Protein AF-A0A739YF14-F1 (afdb_monomer_lite)

Sequence (44 aa):
MELRRISVNNLFGILNYDIDLGNSETIIITGPNGYGKTMLLKII

InterPro domains:
  IPR027417 P-loop containing nucleoside triphosphate hydrolase [G3DSA:3.40.50.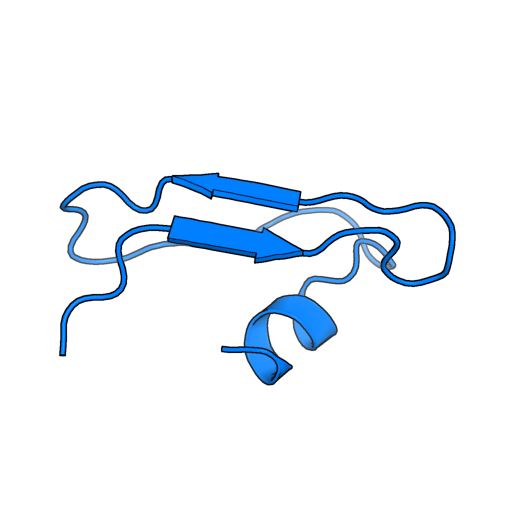300] (1-44)
  IPR027417 P-loop containing nucleoside triphosphate hydrolase [SSF52540] (1-44)

Structure (mmCIF, N/CA/C/O backbone):
data_AF-A0A739YF14-F1
#
_entry.id   AF-A0A739YF14-F1
#
loop_
_atom_site.group_PDB
_atom_site.id
_atom_site.type_symbol
_atom_site.label_atom_id
_atom_site.label_alt_id
_atom_site.label_comp_id
_atom_site.label_asym_id
_atom_site.label_entity_id
_atom_site.label_seq_id
_atom_site.pdbx_PDB_ins_code
_atom_site.Cartn_x
_atom_site.Cartn_y
_atom_site.Cartn_z
_atom_site.occupancy
_atom_site.B_iso_or_equiv
_atom_site.auth_seq_id
_atom_site.auth_comp_id
_atom_site.auth_asym_id
_atom_site.auth_atom_id
_atom_site.pdbx_PDB_model_num
ATOM 1 N N . MET A 1 1 ? -11.425 12.250 12.627 1.00 71.56 1 MET A N 1
ATOM 2 C CA . MET A 1 1 ? -11.612 12.212 11.161 1.00 71.56 1 MET A CA 1
ATOM 3 C C . MET A 1 1 ? -11.614 10.747 10.757 1.00 71.56 1 MET A C 1
ATOM 5 O O . MET A 1 1 ? -10.752 10.033 11.247 1.00 71.56 1 MET A O 1
ATOM 9 N N . GLU A 1 2 ? -12.594 10.291 9.977 1.00 84.62 2 GLU A N 1
ATOM 10 C CA . GLU A 1 2 ? -12.737 8.885 9.556 1.00 84.62 2 GLU A CA 1
ATOM 11 C C . GLU A 1 2 ? -12.363 8.766 8.071 1.00 84.62 2 GLU A C 1
ATOM 13 O O . GLU A 1 2 ? -12.935 9.470 7.237 1.00 84.62 2 GLU A O 1
ATOM 18 N N . LEU A 1 3 ? -11.390 7.913 7.740 1.00 86.88 3 LEU A N 1
ATOM 19 C CA . LEU A 1 3 ? -10.956 7.670 6.363 1.00 86.88 3 LEU A CA 1
ATOM 20 C C . LEU A 1 3 ? -11.708 6.449 5.817 1.00 86.88 3 LEU A C 1
ATOM 22 O O . LEU A 1 3 ? -11.526 5.349 6.324 1.00 86.88 3 LEU A O 1
ATOM 26 N N . ARG A 1 4 ? -12.550 6.641 4.794 1.00 91.44 4 ARG A N 1
ATOM 27 C CA . ARG A 1 4 ? -13.420 5.571 4.256 1.00 91.44 4 ARG A CA 1
ATOM 28 C C . ARG A 1 4 ? -12.903 4.912 2.983 1.00 91.44 4 ARG A C 1
ATOM 30 O O . ARG A 1 4 ? -13.205 3.756 2.723 1.00 91.44 4 ARG A O 1
ATOM 37 N N . ARG A 1 5 ? -12.145 5.638 2.162 1.00 92.88 5 ARG A N 1
ATOM 38 C CA . ARG A 1 5 ? -11.668 5.141 0.869 1.00 92.88 5 ARG A CA 1
ATOM 39 C C . ARG A 1 5 ? -10.374 5.829 0.461 1.00 92.88 5 ARG A C 1
ATOM 41 O O . ARG A 1 5 ? -10.213 7.021 0.713 1.00 92.88 5 ARG A O 1
ATOM 48 N N . ILE A 1 6 ? -9.497 5.095 -0.214 1.00 93.50 6 ILE A N 1
ATOM 49 C CA . ILE A 1 6 ? -8.298 5.625 -0.871 1.00 93.50 6 ILE A CA 1
ATOM 50 C C . ILE A 1 6 ? -8.419 5.332 -2.361 1.00 93.50 6 ILE A C 1
ATOM 52 O O . ILE A 1 6 ? -8.537 4.174 -2.749 1.00 93.50 6 ILE A O 1
ATOM 56 N N . SER A 1 7 ? -8.346 6.370 -3.191 1.00 96.50 7 SER A N 1
ATOM 57 C CA . SER A 1 7 ? -8.268 6.219 -4.641 1.00 96.50 7 SER A CA 1
ATOM 58 C C . SER A 1 7 ? -7.037 6.951 -5.157 1.00 96.50 7 SER A C 1
ATOM 60 O O . SER A 1 7 ? -6.889 8.156 -4.953 1.00 96.50 7 SER A O 1
ATOM 62 N N . VAL A 1 8 ? -6.129 6.209 -5.789 1.00 96.88 8 VAL A N 1
ATOM 63 C CA . VAL A 1 8 ? -4.905 6.737 -6.396 1.00 96.88 8 VAL A CA 1
ATOM 64 C C . VAL A 1 8 ? -4.810 6.194 -7.810 1.00 96.88 8 VAL A C 1
ATOM 66 O O . VAL A 1 8 ? -4.698 4.988 -8.012 1.00 96.88 8 VAL A O 1
ATOM 69 N N . ASN A 1 9 ? -4.812 7.096 -8.785 1.00 97.44 9 ASN A N 1
ATOM 70 C CA . ASN A 1 9 ? -4.739 6.743 -10.196 1.00 97.44 9 ASN A CA 1
ATOM 71 C C . ASN A 1 9 ? -3.365 7.078 -10.771 1.00 97.44 9 ASN A C 1
ATOM 73 O O . ASN A 1 9 ? -2.760 8.093 -10.421 1.00 97.44 9 ASN A O 1
ATOM 77 N N . ASN A 1 10 ? -2.914 6.238 -11.696 1.00 96.38 10 ASN A N 1
ATOM 78 C CA . ASN A 1 10 ? -1.701 6.423 -12.481 1.00 96.38 10 ASN A CA 1
ATOM 79 C C . ASN A 1 10 ? -0.421 6.600 -11.641 1.00 96.38 10 ASN A C 1
ATOM 81 O O . ASN A 1 10 ? 0.505 7.321 -12.027 1.00 96.38 10 ASN A O 1
ATOM 85 N N . LEU A 1 11 ? -0.342 5.935 -10.484 1.00 96.12 11 LEU A N 1
ATOM 86 C CA . LEU A 1 11 ? 0.854 5.951 -9.656 1.00 96.12 11 LEU A CA 1
ATOM 87 C C . LEU A 1 11 ? 2.001 5.261 -10.408 1.00 96.12 11 LEU A C 1
ATOM 89 O O . LEU A 1 11 ? 1.893 4.109 -10.830 1.00 96.12 11 LEU A O 1
ATOM 93 N N . PHE A 1 12 ? 3.097 5.995 -10.603 1.00 95.88 12 PHE A N 1
ATOM 94 C CA . PHE A 1 12 ? 4.235 5.583 -11.437 1.00 95.88 12 PHE A CA 1
ATOM 95 C C . PHE A 1 12 ? 3.860 5.197 -12.881 1.00 95.88 12 PHE A C 1
ATOM 97 O O . PHE A 1 12 ? 4.576 4.427 -13.515 1.00 95.88 12 PHE A O 1
ATOM 104 N N . GLY A 1 13 ? 2.742 5.702 -13.412 1.00 96.44 13 GLY A N 1
ATOM 105 C CA . GLY A 1 13 ? 2.326 5.439 -14.793 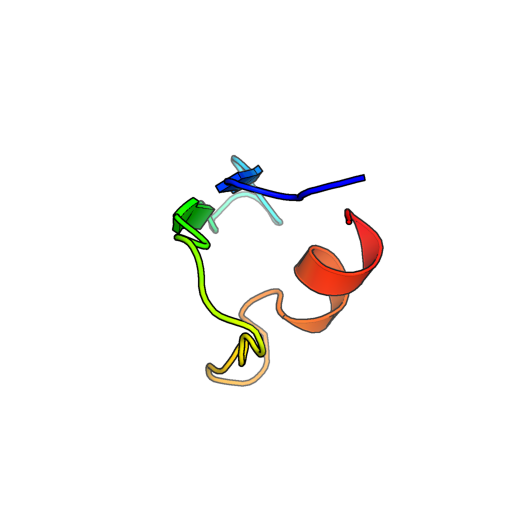1.00 96.44 13 GLY A CA 1
ATOM 106 C C . GLY A 1 13 ? 1.643 4.086 -15.031 1.00 96.44 13 GLY A C 1
ATOM 107 O O . GLY A 1 13 ? 1.208 3.829 -16.150 1.00 96.44 13 GLY A O 1
ATOM 108 N N . ILE A 1 14 ? 1.577 3.205 -14.022 1.00 95.81 14 ILE A N 1
ATOM 109 C CA . ILE A 1 14 ? 1.091 1.821 -14.198 1.00 95.81 14 ILE A CA 1
ATOM 110 C C . ILE A 1 14 ? 0.212 1.304 -13.052 1.0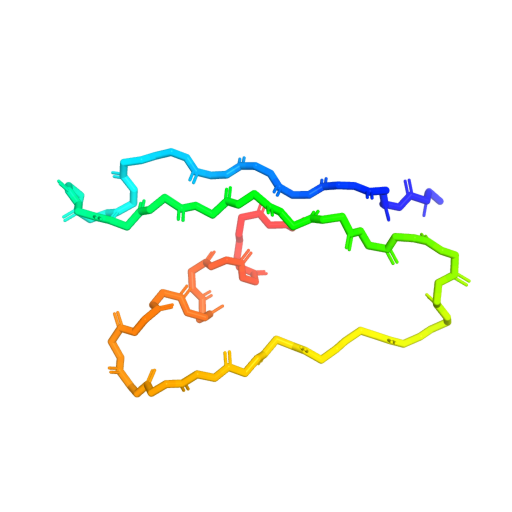0 95.81 14 ILE A C 1
ATOM 112 O O . ILE A 1 14 ? -0.533 0.347 -13.251 1.00 95.81 14 ILE A O 1
ATOM 116 N N . LEU A 1 15 ? 0.291 1.890 -11.852 1.00 96.56 15 LEU A N 1
ATOM 117 C CA . LEU A 1 15 ? -0.435 1.397 -10.680 1.00 96.56 15 LEU A CA 1
ATOM 118 C C . LEU A 1 15 ? -1.694 2.232 -10.438 1.00 96.56 15 LEU A C 1
ATOM 120 O O . LEU A 1 15 ? -1.631 3.455 -10.328 1.00 96.56 15 LEU A O 1
ATOM 124 N N . ASN A 1 16 ? -2.830 1.555 -10.302 1.00 97.06 16 ASN A N 1
ATOM 125 C CA . ASN A 1 16 ? -4.095 2.156 -9.891 1.00 97.06 16 ASN A CA 1
ATOM 126 C C . ASN A 1 16 ? -4.584 1.436 -8.634 1.00 97.06 16 ASN A C 1
ATOM 128 O O . ASN A 1 16 ? -4.606 0.205 -8.597 1.00 97.06 16 ASN A O 1
ATOM 132 N N . TYR A 1 17 ? -4.956 2.206 -7.616 1.00 96.19 17 TYR A N 1
ATOM 133 C CA . TYR A 1 17 ? -5.458 1.707 -6.342 1.00 96.19 17 TYR A CA 1
ATOM 134 C C . TYR A 1 17 ? -6.827 2.290 -6.061 1.00 96.19 17 TYR A C 1
ATOM 136 O O . TYR A 1 17 ? -7.028 3.499 -6.156 1.00 96.19 17 TYR A O 1
ATOM 144 N N . ASP A 1 18 ? -7.737 1.418 -5.656 1.00 95.62 18 ASP A N 1
ATOM 145 C CA . ASP A 1 18 ? -9.067 1.791 -5.216 1.00 95.62 18 ASP A CA 1
ATOM 146 C C . ASP A 1 18 ? -9.445 0.903 -4.028 1.00 95.62 18 ASP A C 1
ATOM 148 O O . ASP A 1 18 ? -9.788 -0.268 -4.186 1.00 95.62 18 ASP A O 1
ATOM 152 N N . ILE A 1 19 ? -9.239 1.433 -2.823 1.00 92.81 19 ILE A N 1
ATOM 153 C CA . ILE A 1 19 ? -9.269 0.680 -1.567 1.00 92.81 19 ILE A CA 1
ATOM 154 C C . ILE A 1 19 ? -10.412 1.218 -0.716 1.00 92.81 19 ILE A C 1
ATOM 156 O O . ILE A 1 19 ? -10.361 2.357 -0.251 1.00 92.81 19 ILE A O 1
ATOM 160 N N . ASP A 1 20 ? -11.427 0.387 -0.500 1.00 92.38 20 ASP A N 1
ATOM 161 C CA . ASP A 1 20 ? -12.440 0.612 0.528 1.00 92.38 20 ASP A CA 1
ATOM 162 C C . ASP A 1 20 ? -11.873 0.197 1.890 1.00 92.38 20 ASP A C 1
ATOM 164 O O . ASP A 1 20 ? -11.366 -0.915 2.049 1.00 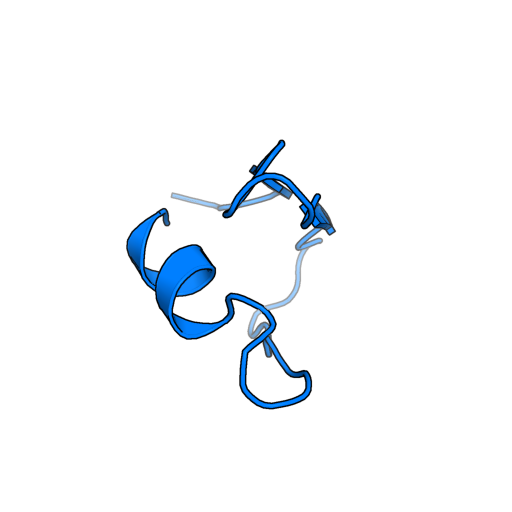92.38 20 ASP A O 1
ATOM 168 N N . LEU A 1 21 ? -11.912 1.116 2.849 1.00 90.50 21 LEU A N 1
ATOM 169 C CA . LEU A 1 21 ? -11.370 0.919 4.191 1.00 90.50 21 LEU A CA 1
ATOM 170 C C . LEU A 1 21 ? -12.420 0.363 5.159 1.00 90.50 21 LEU A C 1
ATOM 172 O O . LEU A 1 21 ? -12.063 -0.121 6.236 1.00 90.50 21 LEU A O 1
ATOM 176 N N . GLY A 1 22 ? -13.698 0.382 4.763 1.00 86.50 22 GLY A N 1
ATOM 177 C CA . GLY A 1 22 ? -14.806 -0.073 5.592 1.00 86.50 22 GLY A CA 1
ATOM 178 C C . GLY A 1 22 ? -14.809 0.581 6.977 1.00 86.50 22 GLY A C 1
ATOM 179 O O . GLY A 1 22 ? -14.369 1.714 7.151 1.00 86.50 22 GLY A O 1
ATOM 180 N N . ASN A 1 23 ? -15.292 -0.166 7.973 1.00 85.81 23 ASN A N 1
ATOM 181 C CA . ASN A 1 23 ? -15.352 0.267 9.375 1.00 85.81 23 ASN A CA 1
ATOM 182 C C . ASN A 1 23 ? -14.315 -0.470 10.245 1.00 85.81 23 ASN A C 1
ATOM 184 O O . ASN A 1 23 ? -14.573 -0.767 11.412 1.00 85.81 23 ASN A O 1
ATOM 188 N N . SER A 1 24 ? -13.176 -0.860 9.671 1.00 81.62 24 SER A N 1
ATOM 189 C CA . SER A 1 24 ? -12.155 -1.616 10.399 1.00 81.62 24 SER A CA 1
ATOM 190 C C . SER A 1 24 ? -11.332 -0.712 11.318 1.00 81.62 24 SER A C 1
ATOM 192 O O . SER A 1 24 ? -10.826 0.321 10.892 1.00 81.62 24 SER A O 1
ATOM 194 N N . GLU A 1 25 ? -11.123 -1.140 12.567 1.00 85.56 25 GLU A N 1
ATOM 195 C CA . GLU A 1 25 ? -10.269 -0.423 13.530 1.00 85.56 25 GLU A CA 1
ATOM 196 C C . GLU A 1 25 ? -8.785 -0.424 13.130 1.00 85.56 25 GLU A C 1
ATOM 198 O O . GLU A 1 25 ? -8.013 0.430 13.558 1.00 85.56 25 GLU A O 1
ATOM 203 N N . THR A 1 26 ? -8.350 -1.398 12.325 1.00 88.62 26 THR A N 1
ATOM 204 C CA . THR A 1 26 ? -6.971 -1.509 11.836 1.00 88.62 26 THR A CA 1
ATOM 205 C C . THR A 1 26 ? -6.960 -2.017 10.406 1.00 88.62 26 THR A C 1
ATOM 207 O O . THR A 1 26 ? -7.660 -2.970 10.066 1.00 88.62 26 THR A O 1
ATOM 210 N N . ILE A 1 27 ? -6.125 -1.394 9.576 1.00 89.75 27 ILE A N 1
ATOM 211 C CA . ILE A 1 27 ? -6.006 -1.695 8.151 1.00 89.75 27 ILE A CA 1
ATOM 212 C C . ILE A 1 27 ? -4.546 -1.986 7.834 1.00 89.75 27 ILE A C 1
ATOM 214 O O . ILE A 1 27 ? -3.651 -1.236 8.220 1.00 89.75 27 ILE A O 1
ATOM 218 N N . ILE A 1 28 ? -4.305 -3.086 7.121 1.00 91.44 28 ILE A N 1
ATOM 219 C CA . ILE A 1 28 ? -2.963 -3.530 6.741 1.00 91.44 28 ILE A CA 1
ATOM 220 C C . ILE A 1 28 ? -2.813 -3.391 5.229 1.00 91.44 28 ILE A C 1
ATOM 222 O O . ILE A 1 28 ? -3.483 -4.078 4.461 1.00 91.44 28 ILE A O 1
ATOM 226 N N . ILE A 1 29 ? -1.887 -2.532 4.797 1.00 91.56 29 ILE A N 1
ATOM 227 C CA . ILE A 1 29 ? -1.497 -2.411 3.389 1.00 91.56 29 ILE A CA 1
ATOM 228 C C . ILE A 1 29 ? -0.303 -3.336 3.135 1.00 91.56 29 ILE A C 1
ATOM 230 O O . ILE A 1 29 ? 0.801 -3.096 3.626 1.00 91.56 29 ILE A O 1
ATOM 234 N N . THR A 1 30 ? -0.513 -4.389 2.346 1.00 93.75 30 THR A N 1
ATOM 235 C CA . THR A 1 30 ? 0.508 -5.391 2.001 1.00 93.75 30 THR A CA 1
ATOM 236 C C . THR A 1 30 ? 0.658 -5.563 0.486 1.00 93.75 30 THR A C 1
ATOM 238 O O . THR A 1 30 ? -0.162 -5.089 -0.294 1.00 93.75 30 THR A O 1
ATOM 241 N N . GLY A 1 31 ? 1.746 -6.203 0.059 1.00 93.00 31 GLY A N 1
ATOM 242 C CA . GLY A 1 31 ? 2.086 -6.442 -1.344 1.00 93.00 31 GLY A CA 1
ATOM 243 C C . GLY A 1 31 ? 3.602 -6.498 -1.583 1.00 93.00 31 GLY A C 1
ATOM 244 O O . GLY A 1 31 ? 4.373 -6.103 -0.700 1.00 93.00 31 GLY A O 1
ATOM 245 N N . PRO A 1 32 ? 4.068 -6.947 -2.761 1.00 96.69 32 PRO A N 1
ATOM 246 C CA . PRO A 1 32 ? 5.49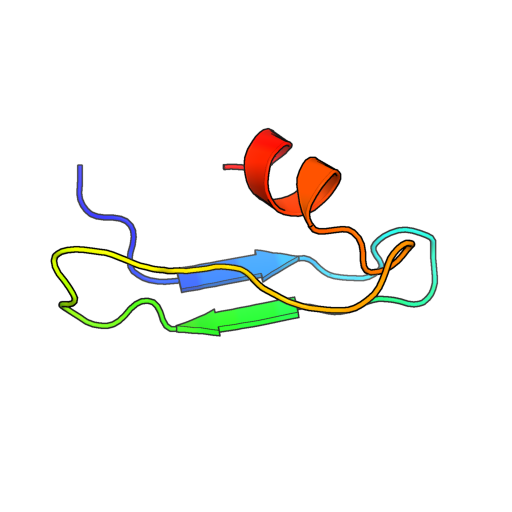6 -7.058 -3.074 1.00 96.69 32 PRO A CA 1
ATOM 247 C C . PRO A 1 32 ? 6.248 -5.716 -3.049 1.00 96.69 32 PRO A C 1
ATOM 249 O O . PRO A 1 32 ? 5.660 -4.629 -3.015 1.00 96.69 32 PRO A O 1
ATOM 252 N N . ASN A 1 33 ? 7.581 -5.765 -3.059 1.00 95.88 33 ASN A N 1
ATOM 253 C CA . ASN A 1 33 ? 8.400 -4.560 -3.221 1.00 95.88 33 ASN A CA 1
ATOM 254 C C . ASN A 1 33 ? 8.134 -3.911 -4.590 1.00 95.88 33 ASN A C 1
ATOM 256 O O . ASN A 1 33 ? 7.886 -4.605 -5.569 1.00 95.88 33 ASN A O 1
ATOM 260 N N . GLY A 1 34 ? 8.131 -2.576 -4.642 1.00 95.06 34 GLY A N 1
ATOM 261 C CA . GLY A 1 34 ? 7.797 -1.815 -5.856 1.00 95.06 34 GLY A CA 1
ATOM 262 C C . GLY A 1 34 ? 6.302 -1.533 -6.072 1.00 95.06 34 GLY A C 1
ATOM 263 O O . GLY A 1 34 ? 5.972 -0.659 -6.861 1.00 95.06 34 GLY A O 1
ATOM 264 N N . TYR A 1 35 ? 5.392 -2.157 -5.314 1.00 95.69 35 TYR A N 1
ATOM 265 C CA . TYR A 1 35 ? 3.935 -1.936 -5.416 1.00 95.69 35 TYR A CA 1
ATOM 266 C C . TYR A 1 35 ? 3.446 -0.673 -4.682 1.00 95.69 35 TYR A C 1
ATOM 268 O O . TYR A 1 35 ? 2.405 -0.680 -4.039 1.00 95.69 35 TYR A O 1
ATOM 276 N N . GLY A 1 36 ? 4.229 0.403 -4.649 1.00 95.88 36 GLY A N 1
ATOM 277 C CA . GLY A 1 36 ? 3.745 1.704 -4.166 1.00 95.88 36 GLY A CA 1
ATOM 278 C C . GLY A 1 36 ? 3.309 1.820 -2.695 1.00 95.88 36 GLY A C 1
ATOM 279 O O . GLY A 1 36 ? 2.891 2.904 -2.315 1.00 95.88 36 GLY A O 1
ATOM 280 N N . LYS A 1 37 ? 3.450 0.792 -1.841 1.00 96.38 37 LYS A N 1
ATOM 281 C CA . LYS A 1 37 ? 3.000 0.809 -0.426 1.00 96.38 37 LYS A CA 1
ATOM 282 C C . LYS A 1 37 ? 3.470 2.041 0.357 1.00 96.38 37 LYS A C 1
ATOM 284 O O . LYS A 1 37 ? 2.668 2.736 0.966 1.00 96.38 37 LYS A O 1
ATOM 289 N N . THR A 1 38 ? 4.769 2.345 0.301 1.00 96.12 38 THR A N 1
ATOM 290 C CA . THR A 1 38 ? 5.343 3.532 0.957 1.00 96.12 38 THR A CA 1
ATOM 291 C C . THR A 1 38 ? 4.774 4.830 0.393 1.00 96.12 38 THR A C 1
ATOM 293 O O . THR A 1 38 ? 4.652 5.803 1.123 1.00 96.12 38 THR A O 1
ATOM 296 N N . MET A 1 39 ? 4.441 4.862 -0.898 1.00 96.69 39 MET A N 1
ATOM 297 C CA . MET A 1 39 ? 3.876 6.047 -1.533 1.00 96.69 39 MET A CA 1
ATOM 298 C C . MET A 1 39 ? 2.396 6.217 -1.180 1.00 96.69 39 MET A C 1
ATOM 300 O O . MET A 1 39 ? 1.993 7.320 -0.843 1.00 96.69 39 MET A O 1
ATOM 304 N N . LEU A 1 40 ? 1.618 5.129 -1.156 1.00 94.50 40 LEU A N 1
ATOM 305 C CA . LEU A 1 40 ? 0.237 5.127 -0.666 1.00 94.50 40 LEU A CA 1
ATOM 306 C C . LEU A 1 40 ? 0.152 5.692 0.756 1.00 94.50 40 LEU A C 1
ATOM 308 O O . LEU A 1 40 ? -0.644 6.588 0.998 1.00 94.50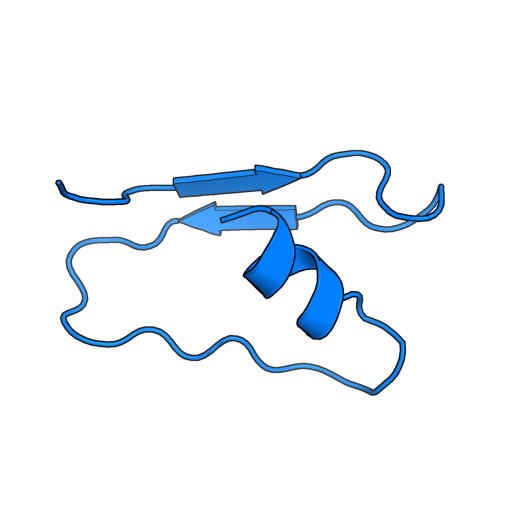 40 LEU A O 1
ATOM 312 N N . LEU A 1 41 ? 1.030 5.247 1.662 1.00 92.81 41 LEU A N 1
ATOM 313 C CA . LEU A 1 41 ? 1.088 5.752 3.040 1.00 92.81 41 LEU A CA 1
ATOM 314 C C . LEU A 1 41 ? 1.537 7.216 3.167 1.00 92.81 41 LEU A C 1
ATOM 316 O O . LEU A 1 41 ? 1.304 7.812 4.206 1.00 92.81 41 LEU A O 1
ATOM 320 N N . LYS A 1 42 ? 2.218 7.779 2.161 1.00 94.69 42 LYS A N 1
ATOM 321 C CA . LYS A 1 42 ? 2.628 9.196 2.146 1.00 94.69 42 LYS A CA 1
ATOM 322 C C . LYS A 1 42 ? 1.577 10.123 1.534 1.00 94.69 42 LYS A C 1
ATOM 324 O O . LYS A 1 42 ? 1.686 11.332 1.698 1.00 94.69 42 LYS A O 1
ATOM 329 N N . ILE A 1 43 ? 0.658 9.572 0.740 1.00 92.31 43 ILE A N 1
ATOM 330 C CA . ILE A 1 43 ? -0.441 10.318 0.112 1.00 92.31 43 ILE A CA 1
ATOM 331 C C . ILE A 1 43 ? -1.561 10.580 1.127 1.00 92.31 43 ILE A C 1
ATOM 333 O O . ILE A 1 43 ? -2.215 11.617 1.047 1.00 92.31 43 ILE A O 1
ATOM 337 N N . ILE A 1 44 ? -1.783 9.625 2.032 1.00 85.88 44 ILE A N 1
ATOM 338 C CA . ILE A 1 44 ? -2.724 9.707 3.158 1.00 85.88 44 ILE A CA 1
ATOM 339 C C . ILE A 1 44 ? -2.125 10.590 4.253 1.00 85.88 44 ILE A C 1
ATOM 341 O O . ILE A 1 44 ? -2.887 11.407 4.813 1.00 85.88 44 ILE A O 1
#

Radius of gyration: 10.9 Å; chains: 1; bounding box: 24×19×28 Å

Secondary structure (DSSP, 8-state):
----EEEEEEETTTEEEEEE-TT-S-------TTSSHHHHHHH-

pLDDT: mean 92.49, std 5.12, range [71.56, 97.44]

Organism: NCBI:txid611

Foldseek 3Di:
DDDAWDWDPCDVPPDTDTDGPPPDPDDDDDDDPPNCSVVSVVVD